Protein AF-A0A453EKN8-F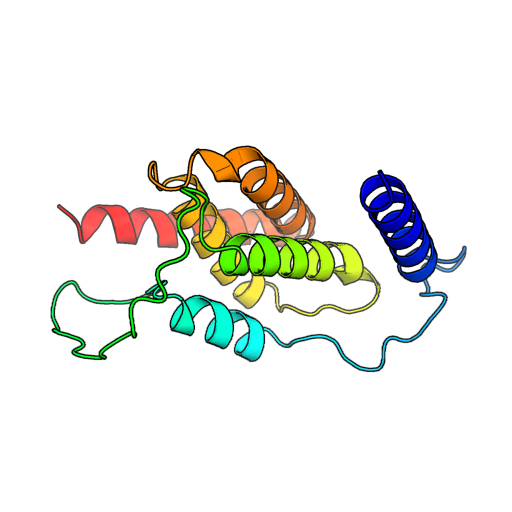1 (afdb_monomer_lite)

Organism: Aegilops tauschii subsp. strangulata (NCBI:txid200361)

Sequence (159 aa):
SSNKKLQDSASEFWGSLLSLNEDDKPFVNLGYFPSYSILMGAILNYGYLHDAPSTKTCTSEIAVADTSDGGPPQNITAWLRVVSACCKIRKMHAVFSPSEAEDVLVIVISLFLDRRLEGLLLILGDCLNSLISYFNTSEWESSCLIVAESISKRGQDGS

pLDDT: mean 73.6, std 18.25, range [32.38, 94.38]

Foldseek 3Di:
DPPVVVVVVVCVVVCQQLDADPVREGPDDDPDADALVRLVVLCVVVVDDLDDQPDDDDPDPPPPPDDPDLADDVSVLVSLVSLLSCLVSCSHPNRDDLVSLLSVLLSLVVLCPDPSNPVCNVSSVSSNVSSCSSDDPVSNVVSVVVSVVSNVVVVVSVD

Secondary structure (DSSP, 8-state):
--HHHHHHHHHHHHHHHT-B-TTS-BSS--S----HHHHHHHHHHTT--SS--S----------------SPPHHHHHHHHHHHHHHHTTTT---S-HHHHHHHHHHHHHHHH-GGGGGGHHHHHHHHHHHHTTS-HHHHHHHHHHHHHHHHHHHHTT-

Radius of gyration: 17.72 Å; chains: 1; bounding box: 40×46×44 Å

Structure (mmCIF, N/CA/C/O backbone):
data_AF-A0A453EKN8-F1
#
_entry.id   AF-A0A453EKN8-F1
#
loop_
_atom_site.group_PDB
_atom_site.id
_atom_site.type_symbol
_atom_site.label_atom_id
_atom_site.label_alt_id
_atom_site.label_comp_id
_atom_site.label_asym_id
_atom_site.label_entity_id
_atom_site.label_seq_id
_atom_site.pdbx_PDB_ins_code
_atom_site.Cartn_x
_atom_site.Cartn_y
_atom_site.Cartn_z
_atom_site.occupancy
_atom_site.B_iso_or_equiv
_atom_site.auth_seq_id
_atom_site.auth_comp_id
_atom_site.auth_asym_id
_atom_site.auth_atom_id
_atom_site.pdbx_PDB_model_num
ATOM 1 N N . SER A 1 1 ? 20.602 -23.961 -6.770 1.00 53.97 1 SER A N 1
ATOM 2 C CA . SER A 1 1 ? 21.344 -24.500 -5.611 1.00 53.97 1 SER A CA 1
ATOM 3 C C . SER A 1 1 ? 21.532 -23.387 -4.577 1.00 53.97 1 SER A C 1
ATOM 5 O O . SER A 1 1 ? 21.708 -22.247 -4.985 1.00 53.97 1 SER A O 1
ATOM 7 N N . SER A 1 2 ? 21.421 -23.686 -3.277 1.00 57.28 2 SER A N 1
ATOM 8 C CA . SER A 1 2 ? 21.542 -22.785 -2.101 1.00 57.28 2 SER A CA 1
ATOM 9 C C . SER A 1 2 ? 20.457 -21.707 -1.868 1.00 57.28 2 SER A C 1
ATOM 11 O O . SER A 1 2 ? 19.851 -21.687 -0.800 1.00 57.28 2 SER A O 1
ATOM 13 N N . ASN A 1 3 ? 20.124 -20.866 -2.854 1.00 67.00 3 ASN A N 1
ATOM 14 C CA . ASN A 1 3 ? 19.320 -19.653 -2.594 1.00 67.00 3 ASN A CA 1
ATOM 15 C C . ASN A 1 3 ? 17.851 -19.911 -2.199 1.00 67.00 3 ASN A C 1
ATOM 17 O O . ASN A 1 3 ? 17.318 -19.237 -1.328 1.00 67.00 3 ASN A O 1
ATOM 21 N N . LYS A 1 4 ? 17.204 -20.922 -2.795 1.00 77.31 4 LYS A N 1
ATOM 22 C CA . LYS A 1 4 ? 15.786 -21.216 -2.525 1.00 77.31 4 LYS A CA 1
ATOM 23 C C . LYS A 1 4 ? 15.550 -21.712 -1.096 1.00 77.31 4 LYS A C 1
ATOM 25 O O . LYS A 1 4 ? 14.690 -21.185 -0.416 1.00 77.31 4 LYS A O 1
ATOM 30 N N . LYS A 1 5 ? 16.392 -22.628 -0.603 1.00 82.94 5 LYS A N 1
ATOM 31 C CA . LYS A 1 5 ? 16.331 -23.077 0.799 1.00 82.94 5 LYS A CA 1
ATOM 32 C C . LYS A 1 5 ? 16.561 -21.927 1.778 1.00 82.94 5 LYS A C 1
ATOM 34 O O . LYS A 1 5 ? 15.892 -21.867 2.796 1.00 82.94 5 LYS A O 1
ATOM 39 N N . LEU A 1 6 ? 17.484 -21.018 1.462 1.00 76.62 6 LEU A N 1
ATOM 40 C CA . LEU A 1 6 ? 17.729 -19.844 2.294 1.00 76.62 6 LEU A CA 1
ATOM 41 C C . LEU A 1 6 ? 16.524 -18.894 2.302 1.00 76.62 6 LEU A C 1
ATOM 43 O O . LEU A 1 6 ? 16.154 -18.408 3.363 1.00 76.62 6 LEU A O 1
ATOM 47 N N . GLN A 1 7 ? 15.905 -18.653 1.144 1.00 71.75 7 GLN A N 1
ATOM 48 C CA . GLN A 1 7 ? 14.679 -17.858 1.041 1.00 71.75 7 GLN A CA 1
ATOM 49 C C . GLN A 1 7 ? 13.521 -18.497 1.807 1.00 71.75 7 GLN A C 1
ATOM 51 O O . GLN A 1 7 ? 12.842 -17.796 2.550 1.00 71.75 7 GLN A O 1
ATOM 56 N N . ASP A 1 8 ? 13.338 -19.810 1.673 1.00 77.12 8 ASP A N 1
ATOM 57 C CA . ASP A 1 8 ? 12.285 -20.553 2.364 1.00 77.12 8 ASP A CA 1
ATOM 58 C C . ASP A 1 8 ? 12.500 -20.494 3.888 1.00 77.12 8 ASP A C 1
ATOM 60 O O . ASP A 1 8 ? 11.589 -20.117 4.620 1.00 77.12 8 ASP A O 1
ATOM 64 N N . SER A 1 9 ? 13.726 -20.737 4.373 1.00 78.69 9 SER A N 1
ATOM 65 C CA . SER A 1 9 ? 14.059 -20.636 5.802 1.00 78.69 9 SER A CA 1
ATOM 66 C C . SER A 1 9 ? 13.985 -19.208 6.343 1.00 78.69 9 SER A C 1
ATOM 68 O O . SER A 1 9 ? 13.570 -19.006 7.479 1.00 78.69 9 SER A O 1
ATOM 70 N N . ALA A 1 10 ? 14.366 -18.200 5.554 1.00 71.06 10 ALA A N 1
ATOM 71 C CA . ALA A 1 10 ? 14.208 -16.805 5.949 1.00 71.06 10 ALA A CA 1
ATOM 72 C C . ALA A 1 10 ? 12.723 -16.429 6.024 1.00 71.06 10 ALA A C 1
ATOM 74 O O . ALA A 1 10 ? 12.308 -15.773 6.973 1.00 71.06 10 ALA A O 1
ATOM 75 N N . SER A 1 11 ? 11.915 -16.870 5.058 1.00 71.25 11 SER A N 1
ATOM 76 C CA . SER A 1 11 ? 10.468 -16.654 5.059 1.00 71.25 11 SER A CA 1
ATOM 77 C C . SER A 1 11 ? 9.798 -17.327 6.255 1.00 71.25 11 SER A C 1
ATOM 79 O O . SER A 1 11 ? 8.935 -16.718 6.879 1.00 71.25 11 SER A O 1
ATOM 81 N N . GLU A 1 12 ? 10.197 -18.554 6.592 1.00 76.81 12 GLU A N 1
ATOM 82 C CA . GLU A 1 12 ? 9.710 -19.280 7.770 1.00 76.81 12 GLU A CA 1
ATOM 83 C C . GLU A 1 12 ? 10.115 -18.568 9.065 1.00 76.81 12 GLU A C 1
ATOM 85 O O . GLU A 1 12 ? 9.269 -18.308 9.916 1.00 76.81 12 GLU A O 1
ATOM 90 N N . PHE A 1 13 ? 11.379 -18.149 9.172 1.00 77.69 13 PHE A N 1
ATOM 91 C CA . PHE A 1 13 ? 11.878 -17.376 10.306 1.00 77.69 13 PHE A CA 1
ATOM 92 C C . PHE A 1 13 ? 11.088 -16.078 10.508 1.00 77.69 13 PHE A C 1
ATOM 94 O O . PHE A 1 13 ? 10.608 -15.817 11.610 1.00 77.69 13 PHE A O 1
ATOM 101 N N . TRP A 1 14 ? 10.907 -15.281 9.451 1.00 71.19 14 TRP A N 1
ATOM 102 C CA . TRP A 1 14 ? 10.130 -14.043 9.523 1.00 71.19 14 TRP A CA 1
ATOM 103 C C . TRP A 1 14 ? 8.647 -14.310 9.785 1.00 71.19 14 TRP A C 1
ATOM 105 O O . TRP A 1 14 ? 8.030 -13.559 10.533 1.00 71.19 14 TRP A O 1
ATOM 115 N N . GLY A 1 15 ? 8.085 -15.389 9.238 1.00 65.81 15 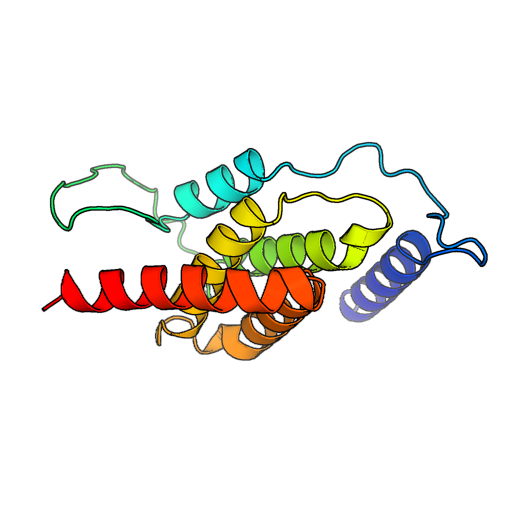GLY A N 1
ATOM 116 C CA . GLY A 1 15 ? 6.716 -15.818 9.518 1.00 65.81 15 GLY A CA 1
ATOM 117 C C . GLY A 1 15 ? 6.502 -16.155 10.994 1.00 65.81 15 GLY A C 1
ATOM 118 O O . GLY A 1 15 ? 5.547 -15.671 11.594 1.00 65.81 15 GLY A O 1
ATOM 119 N N . SER A 1 16 ? 7.418 -16.908 11.608 1.00 71.06 16 SER A N 1
ATOM 120 C CA . SER A 1 16 ? 7.383 -17.196 13.047 1.00 71.06 16 SER A CA 1
ATOM 121 C C . SER A 1 16 ? 7.630 -15.951 13.900 1.00 71.06 16 SER A C 1
ATOM 123 O O . SER A 1 16 ? 6.931 -15.749 14.889 1.00 71.06 16 SER A O 1
ATOM 125 N N . LEU A 1 17 ? 8.575 -15.088 13.520 1.00 67.81 17 LEU A N 1
ATOM 126 C CA . LEU A 1 17 ? 8.901 -13.870 14.272 1.00 67.81 17 LEU A CA 1
ATOM 127 C C . LEU A 1 17 ? 7.738 -12.864 14.288 1.00 67.81 17 LEU A C 1
ATOM 129 O O . LEU A 1 17 ? 7.492 -12.218 15.303 1.00 67.81 17 LEU A O 1
ATOM 133 N N . LEU A 1 18 ? 7.041 -12.737 13.155 1.00 63.72 18 LEU A N 1
ATOM 134 C CA . LEU A 1 18 ? 5.894 -11.845 12.969 1.00 63.72 18 LEU A CA 1
ATOM 135 C C . LEU A 1 18 ? 4.562 -12.492 13.381 1.00 63.72 18 LEU A C 1
ATOM 137 O O . LEU A 1 18 ? 3.521 -11.841 13.287 1.00 63.72 18 LEU A O 1
ATOM 141 N N . SER A 1 19 ? 4.570 -13.757 13.815 1.00 66.00 19 SER A N 1
ATOM 142 C CA . SER A 1 19 ? 3.368 -14.417 14.318 1.00 66.00 19 SER A CA 1
ATOM 143 C C . SER A 1 19 ? 2.925 -13.821 15.658 1.00 66.00 19 SER A C 1
ATOM 145 O O . SER A 1 19 ? 3.727 -13.314 16.447 1.00 66.00 19 SER A O 1
ATOM 147 N N . LEU A 1 20 ? 1.615 -13.838 15.884 1.00 60.91 20 LEU A N 1
ATOM 148 C CA . LEU A 1 20 ? 0.987 -13.428 17.135 1.00 60.91 20 LEU A CA 1
ATOM 149 C C . LEU A 1 20 ? 0.993 -14.623 18.091 1.00 60.91 20 LEU A C 1
ATOM 151 O O . LEU A 1 20 ? 0.749 -15.753 17.666 1.00 60.91 20 LEU A O 1
ATOM 155 N N . ASN A 1 21 ? 1.266 -14.385 19.370 1.00 68.00 21 ASN A N 1
ATOM 156 C CA . ASN A 1 21 ? 1.019 -15.382 20.407 1.00 68.00 21 ASN A CA 1
ATOM 157 C C . ASN A 1 21 ? -0.492 -15.487 20.714 1.00 68.00 21 ASN A C 1
ATOM 159 O O . ASN A 1 21 ? -1.300 -14.764 20.133 1.00 68.00 21 ASN A O 1
ATOM 163 N N . GLU A 1 22 ? -0.880 -16.379 21.632 1.00 69.12 22 GLU A N 1
ATOM 164 C CA . GLU A 1 22 ? -2.297 -16.620 21.969 1.00 69.12 22 GLU A CA 1
ATOM 165 C C . GLU A 1 22 ? -3.044 -15.384 22.514 1.00 69.12 22 GLU A C 1
ATOM 167 O O . GLU A 1 22 ? -4.271 -15.356 22.477 1.00 69.12 22 GLU A O 1
ATOM 172 N N . ASP A 1 23 ? -2.319 -14.344 22.942 1.00 70.62 23 ASP A N 1
ATOM 173 C CA . ASP A 1 23 ? -2.865 -13.071 23.430 1.00 70.62 23 ASP A CA 1
ATOM 174 C C . ASP A 1 23 ? -2.836 -11.954 22.362 1.00 70.62 23 ASP A C 1
ATOM 176 O O . ASP A 1 23 ? -2.863 -10.769 22.703 1.00 70.62 23 ASP A O 1
ATOM 180 N N . ASP A 1 24 ? -2.704 -12.295 21.074 1.00 65.81 24 ASP A N 1
ATOM 181 C CA . ASP A 1 24 ? -2.532 -11.334 19.972 1.00 65.81 24 ASP A CA 1
ATOM 182 C C . ASP A 1 24 ? -1.323 -10.382 20.165 1.00 65.81 24 ASP A C 1
ATOM 184 O O . ASP A 1 24 ? -1.302 -9.240 19.694 1.00 65.81 24 ASP A O 1
ATOM 188 N N . LYS A 1 25 ? -0.264 -10.845 20.841 1.00 59.12 25 LYS A N 1
ATOM 189 C CA . LYS A 1 25 ? 0.956 -10.071 21.117 1.00 59.12 25 LYS A CA 1
ATOM 190 C C . LYS A 1 25 ? 2.157 -10.621 20.329 1.00 59.12 25 LYS A C 1
ATOM 192 O O . LYS A 1 25 ? 2.319 -11.836 20.220 1.00 59.12 25 LYS A O 1
ATOM 197 N N . PRO A 1 26 ? 3.038 -9.763 19.781 1.00 62.47 26 PRO A N 1
ATOM 198 C CA . PRO A 1 26 ? 4.239 -10.224 19.084 1.00 62.47 26 PRO A CA 1
ATOM 199 C C . PRO A 1 26 ? 5.193 -10.990 20.007 1.00 62.47 26 PRO A C 1
ATOM 201 O O . PRO A 1 26 ? 5.440 -10.570 21.141 1.00 62.47 26 PRO A O 1
ATOM 204 N N . PHE A 1 27 ? 5.808 -12.056 19.485 1.00 59.19 27 PHE A N 1
ATOM 205 C CA . PHE A 1 27 ? 6.880 -12.788 20.175 1.00 59.19 27 PHE A CA 1
ATOM 206 C C . PHE A 1 27 ? 8.157 -11.955 20.348 1.00 59.19 27 PHE A C 1
ATOM 208 O O . PHE A 1 27 ? 8.909 -12.167 21.299 1.00 59.19 27 PHE A O 1
ATOM 215 N N . VAL A 1 28 ? 8.406 -11.001 19.444 1.00 61.25 28 VAL A N 1
ATOM 216 C CA . VAL A 1 28 ? 9.586 -10.129 19.460 1.00 61.25 28 VAL A CA 1
ATOM 217 C C . VAL A 1 28 ? 9.169 -8.686 19.195 1.00 61.25 28 VAL A C 1
ATOM 219 O O . VAL A 1 28 ? 8.472 -8.396 18.227 1.00 61.25 28 VAL A O 1
ATOM 222 N N . ASN A 1 29 ? 9.622 -7.766 20.050 1.00 59.50 29 ASN A N 1
ATOM 223 C CA . ASN A 1 29 ? 9.450 -6.334 19.826 1.00 59.50 29 ASN A CA 1
ATOM 224 C C . ASN A 1 29 ? 10.527 -5.852 18.843 1.00 59.50 29 ASN A C 1
ATOM 226 O O . ASN A 1 29 ? 11.697 -5.720 19.211 1.00 59.50 29 ASN A O 1
ATOM 230 N N . LEU A 1 30 ? 10.151 -5.644 17.583 1.00 61.69 30 LEU A N 1
ATOM 231 C CA . LEU A 1 30 ? 11.044 -5.067 16.582 1.00 61.69 30 LEU A CA 1
ATOM 232 C C . LEU A 1 30 ? 11.308 -3.602 16.949 1.00 61.69 30 LEU A C 1
ATOM 234 O O . LEU A 1 30 ? 10.391 -2.790 17.005 1.00 61.69 30 LEU A O 1
ATOM 238 N N . GLY A 1 31 ? 12.575 -3.263 17.201 1.00 58.31 31 GLY A N 1
ATOM 239 C CA . GLY A 1 31 ? 12.966 -1.927 17.665 1.00 58.31 31 GLY A CA 1
ATOM 240 C C . GLY A 1 31 ? 12.780 -0.808 16.636 1.00 58.31 31 GLY A C 1
ATOM 241 O O . GLY A 1 31 ? 12.952 0.358 16.980 1.00 58.31 31 GLY A O 1
ATOM 242 N N . TYR A 1 32 ? 12.457 -1.143 15.383 1.00 71.19 32 TYR A N 1
ATOM 243 C CA . TYR A 1 32 ? 12.268 -0.165 14.323 1.00 71.19 32 TYR A CA 1
ATOM 244 C C . TYR A 1 32 ? 11.292 -0.654 13.250 1.00 71.19 32 TYR A C 1
ATOM 246 O O . TYR A 1 32 ? 11.469 -1.733 12.681 1.00 71.19 32 TYR A O 1
ATOM 254 N N . PHE A 1 33 ? 10.320 0.199 12.930 1.00 70.69 33 PHE A N 1
ATOM 255 C CA . PHE A 1 33 ? 9.476 0.109 11.744 1.00 70.69 33 PHE A CA 1
ATOM 256 C C . PHE A 1 33 ? 9.630 1.409 10.941 1.00 70.69 33 PHE A C 1
ATOM 258 O O . PHE A 1 33 ? 9.744 2.480 11.545 1.00 70.69 33 PHE A O 1
ATOM 265 N N . PRO A 1 34 ? 9.655 1.352 9.598 1.00 76.00 34 PRO A N 1
ATOM 266 C CA . PRO A 1 34 ? 9.710 2.562 8.788 1.00 76.00 34 PRO A CA 1
ATOM 267 C C . PRO A 1 34 ? 8.404 3.351 8.941 1.00 76.00 34 PRO A C 1
ATOM 269 O O . PRO A 1 34 ? 7.326 2.767 8.910 1.00 76.00 34 PRO A O 1
ATOM 272 N N . SER A 1 35 ? 8.490 4.674 9.080 1.00 81.19 35 SER A N 1
ATOM 273 C CA . SER A 1 35 ? 7.314 5.551 9.080 1.00 81.19 35 SER A CA 1
ATOM 274 C C . SER A 1 35 ? 6.767 5.761 7.665 1.00 81.19 35 SER A C 1
ATOM 276 O O . SER A 1 35 ? 7.494 5.595 6.679 1.00 81.19 35 SER A O 1
ATOM 278 N N . TYR A 1 36 ? 5.517 6.227 7.559 1.00 83.25 36 TYR A N 1
ATOM 279 C CA . TYR A 1 36 ? 4.926 6.690 6.295 1.00 83.25 36 TYR A CA 1
ATOM 280 C C . TYR A 1 36 ? 5.858 7.644 5.532 1.00 83.25 36 TYR A C 1
ATOM 282 O O . TYR A 1 36 ? 6.138 7.423 4.360 1.00 83.25 36 TYR A O 1
ATOM 290 N N . SER A 1 37 ? 6.433 8.645 6.206 1.00 79.00 37 SER A N 1
ATOM 291 C CA . SER A 1 37 ? 7.349 9.611 5.583 1.00 79.00 37 SER A CA 1
ATOM 292 C C . SER A 1 37 ? 8.599 8.971 4.966 1.00 79.00 37 SER A C 1
ATOM 294 O O . SER A 1 37 ? 9.058 9.411 3.914 1.00 79.00 37 SER A O 1
ATOM 296 N N . ILE A 1 38 ? 9.137 7.914 5.580 1.00 77.44 38 ILE A N 1
ATOM 297 C CA . ILE A 1 38 ? 10.298 7.180 5.060 1.00 77.44 38 ILE A CA 1
ATOM 298 C C . ILE A 1 38 ? 9.897 6.350 3.841 1.00 77.44 38 ILE A C 1
ATOM 300 O O . ILE A 1 38 ? 10.611 6.342 2.837 1.00 77.44 38 ILE A O 1
ATOM 304 N N . LEU A 1 39 ? 8.735 5.695 3.900 1.00 81.56 39 LEU A N 1
ATOM 305 C CA . LEU A 1 39 ? 8.193 4.928 2.779 1.00 81.56 39 LEU A CA 1
ATOM 306 C C . LEU A 1 39 ? 7.856 5.831 1.587 1.00 81.56 39 LEU A C 1
ATOM 308 O O . LEU A 1 39 ? 8.172 5.481 0.449 1.00 81.56 39 LEU A O 1
ATOM 312 N N . MET A 1 40 ? 7.291 7.008 1.840 1.00 82.81 40 MET A N 1
ATOM 313 C CA . MET A 1 40 ? 6.999 8.001 0.810 1.00 82.81 40 MET A CA 1
ATOM 314 C C . MET A 1 40 ? 8.270 8.633 0.243 1.00 82.81 40 MET A C 1
ATOM 316 O O . MET A 1 40 ? 8.406 8.768 -0.969 1.00 82.81 40 MET A O 1
ATOM 320 N N . GLY A 1 41 ? 9.262 8.944 1.077 1.00 75.06 41 GLY A N 1
ATOM 321 C CA .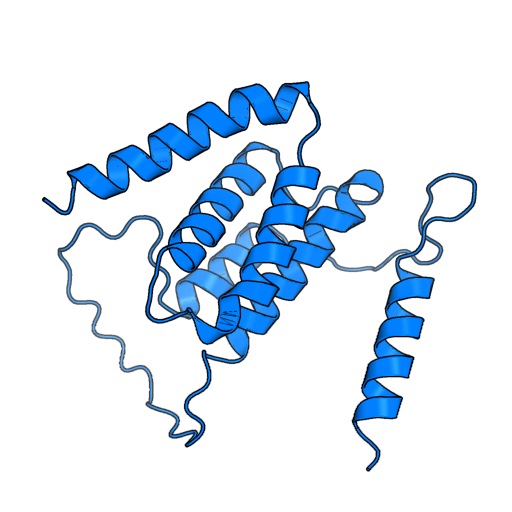 GLY A 1 41 ? 10.568 9.394 0.591 1.00 75.06 41 GLY A CA 1
ATOM 322 C C . GLY A 1 41 ? 11.213 8.373 -0.350 1.00 75.06 41 GLY A C 1
ATOM 323 O O . GLY A 1 41 ? 11.729 8.742 -1.403 1.00 75.06 41 GLY A O 1
ATOM 324 N N . ALA A 1 42 ? 11.131 7.080 -0.018 1.00 75.38 42 ALA A N 1
ATOM 325 C CA . ALA A 1 42 ? 11.641 6.016 -0.876 1.00 75.38 42 ALA A CA 1
ATOM 326 C C . ALA A 1 42 ? 10.930 5.989 -2.239 1.00 75.38 42 ALA A C 1
ATOM 328 O O . ALA A 1 42 ? 11.608 6.007 -3.262 1.00 75.38 42 ALA A O 1
ATOM 329 N N . ILE A 1 43 ? 9.591 6.010 -2.272 1.00 77.94 43 ILE A N 1
ATOM 330 C CA . ILE A 1 43 ? 8.840 5.925 -3.537 1.00 77.94 43 ILE A CA 1
ATOM 331 C C . ILE A 1 43 ? 9.058 7.159 -4.429 1.00 77.94 43 ILE A C 1
ATOM 333 O O . ILE A 1 43 ? 9.245 7.011 -5.637 1.00 77.94 43 ILE A O 1
ATOM 337 N N . LEU A 1 44 ? 9.137 8.359 -3.836 1.00 73.00 44 LEU A N 1
ATOM 338 C CA . LEU A 1 44 ? 9.430 9.607 -4.551 1.00 73.00 44 LEU A CA 1
ATOM 339 C C . LEU A 1 44 ? 10.838 9.601 -5.167 1.00 73.00 44 LEU A C 1
ATOM 341 O O . LEU A 1 44 ? 11.006 9.983 -6.324 1.00 73.00 44 LEU A O 1
ATOM 345 N N . ASN A 1 45 ? 11.845 9.111 -4.435 1.00 65.75 45 ASN A N 1
ATOM 346 C CA . ASN A 1 45 ? 13.219 8.986 -4.942 1.00 65.75 45 ASN A CA 1
ATOM 347 C C . ASN A 1 45 ? 13.330 8.034 -6.144 1.00 65.75 45 ASN A C 1
ATOM 349 O O . ASN A 1 45 ? 14.261 8.154 -6.938 1.00 65.75 45 ASN A O 1
ATOM 353 N N . TYR A 1 46 ? 12.385 7.104 -6.306 1.00 66.31 46 TYR A N 1
ATOM 354 C CA . TYR A 1 46 ? 12.316 6.219 -7.471 1.00 66.31 46 TYR A CA 1
ATOM 355 C C . TYR A 1 46 ? 11.583 6.836 -8.671 1.00 66.31 46 TYR A C 1
ATOM 357 O O . TYR A 1 46 ? 11.428 6.172 -9.694 1.00 66.31 46 TYR A O 1
ATOM 365 N N . GLY A 1 47 ? 11.157 8.098 -8.570 1.00 62.81 47 GLY A N 1
ATOM 366 C CA . GLY A 1 47 ? 10.489 8.826 -9.647 1.00 62.81 47 GLY A CA 1
ATOM 367 C C . GLY A 1 47 ? 8.972 8.650 -9.678 1.00 62.81 47 GLY A C 1
ATOM 368 O O . GLY A 1 47 ? 8.342 9.064 -10.650 1.00 62.81 47 GLY A O 1
ATOM 369 N N . TYR A 1 48 ? 8.366 8.067 -8.637 1.00 64.94 48 TYR A N 1
ATOM 370 C CA . TYR A 1 48 ? 6.915 8.120 -8.485 1.00 64.94 48 TYR A CA 1
ATOM 371 C C . TYR A 1 48 ? 6.516 9.538 -8.074 1.00 64.94 48 TYR A C 1
ATOM 373 O O . TYR A 1 48 ? 6.927 10.018 -7.023 1.00 64.94 48 TYR A O 1
ATOM 381 N N . LEU A 1 49 ? 5.727 10.227 -8.894 1.00 57.56 49 LEU A N 1
ATOM 382 C CA . LEU A 1 49 ? 5.285 11.591 -8.616 1.00 57.56 49 LEU A CA 1
ATOM 383 C C . LEU A 1 49 ? 3.804 11.569 -8.238 1.00 57.56 49 LEU A C 1
ATOM 385 O O . LEU A 1 49 ? 2.937 11.473 -9.103 1.00 57.56 49 LEU A O 1
ATOM 389 N N . HIS A 1 50 ? 3.521 11.651 -6.935 1.00 50.75 50 HIS A N 1
ATOM 390 C CA . HIS A 1 50 ? 2.150 11.643 -6.419 1.00 50.75 50 HIS A CA 1
ATOM 391 C C . HIS A 1 50 ? 1.335 12.863 -6.894 1.00 50.75 50 HIS A C 1
ATOM 393 O O . HIS A 1 50 ? 0.169 12.679 -7.216 1.00 50.75 50 HIS A O 1
ATOM 399 N N . ASP A 1 51 ? 1.948 14.048 -7.036 1.00 44.34 51 ASP A N 1
ATOM 400 C CA . ASP A 1 51 ? 1.279 15.316 -7.405 1.00 44.34 51 ASP A CA 1
ATOM 401 C C . ASP A 1 51 ? 2.098 16.177 -8.387 1.00 44.34 51 ASP A C 1
ATOM 403 O O . ASP A 1 51 ? 2.187 17.394 -8.233 1.00 44.34 51 ASP A O 1
ATOM 407 N N . ALA A 1 52 ? 2.763 15.595 -9.390 1.00 39.31 52 ALA A N 1
ATOM 408 C CA . ALA A 1 52 ? 3.428 16.445 -10.379 1.00 39.31 52 ALA A CA 1
ATOM 409 C C . ALA A 1 52 ? 2.393 17.050 -11.343 1.00 39.31 52 ALA A C 1
ATOM 411 O O . ALA A 1 52 ? 1.845 16.305 -12.160 1.00 39.31 52 ALA A O 1
ATOM 412 N N . PRO A 1 53 ? 2.155 18.382 -11.340 1.00 34.50 53 PRO A N 1
ATOM 413 C CA . PRO A 1 53 ? 1.596 19.016 -12.521 1.00 34.50 53 PRO A CA 1
ATOM 414 C C . PRO A 1 53 ? 2.529 18.697 -13.689 1.00 34.50 53 PRO A C 1
ATOM 416 O O . PRO A 1 53 ? 3.754 18.702 -13.542 1.00 34.50 53 PRO A O 1
ATOM 419 N N . SER A 1 54 ? 1.955 18.444 -14.860 1.00 39.25 54 SER A N 1
ATOM 420 C CA . SER A 1 54 ? 2.631 18.097 -16.119 1.00 39.25 54 SER A CA 1
ATOM 421 C C . SER A 1 54 ? 3.557 19.195 -16.675 1.00 39.25 54 SER A C 1
ATOM 423 O O . SER A 1 54 ? 3.855 19.238 -17.864 1.00 39.25 54 SER A O 1
ATOM 425 N N . THR A 1 55 ? 4.060 20.091 -15.829 1.00 41.69 55 THR A N 1
ATOM 426 C CA . THR A 1 55 ? 5.070 21.088 -16.154 1.00 41.69 55 THR A CA 1
ATOM 427 C C . THR A 1 55 ? 6.013 21.292 -14.970 1.00 41.69 55 THR A C 1
ATOM 429 O O . THR A 1 55 ? 5.733 22.045 -14.041 1.00 41.69 55 THR A O 1
ATOM 432 N N . LYS A 1 56 ? 7.177 20.641 -15.035 1.00 34.91 56 LYS A N 1
ATOM 433 C CA . LYS A 1 56 ? 8.500 21.276 -14.901 1.00 34.91 56 LYS A CA 1
ATOM 434 C C . LYS A 1 56 ? 9.584 20.212 -15.000 1.00 34.9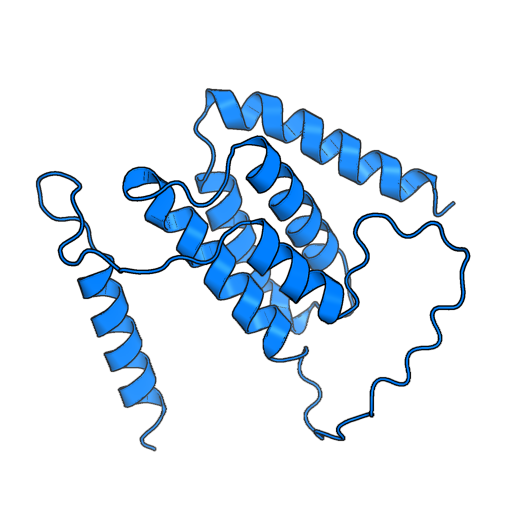1 56 LYS A C 1
ATOM 436 O O . LYS A 1 56 ? 9.630 19.262 -14.228 1.00 34.91 56 LYS A O 1
ATOM 441 N N . THR A 1 57 ? 10.458 20.426 -15.972 1.00 40.78 57 THR A N 1
ATOM 442 C CA . THR A 1 57 ? 11.742 19.768 -16.175 1.00 40.78 57 THR A CA 1
ATOM 443 C C . THR A 1 57 ? 12.471 19.625 -14.840 1.00 40.78 57 THR A C 1
ATOM 445 O O . THR A 1 57 ? 12.992 20.605 -14.310 1.00 40.78 57 THR A O 1
ATOM 448 N N . CYS A 1 58 ? 12.497 18.419 -14.276 1.00 32.38 58 CYS A N 1
ATOM 449 C CA . CYS A 1 58 ? 13.424 18.106 -13.203 1.00 32.38 58 CYS A CA 1
ATOM 450 C C . CYS A 1 58 ? 14.657 17.490 -13.856 1.00 32.38 58 CYS A C 1
ATOM 452 O O . CYS A 1 58 ? 14.718 16.292 -14.123 1.00 32.38 58 CYS A O 1
ATOM 454 N N . THR A 1 59 ? 15.619 18.348 -14.187 1.00 43.88 59 THR A N 1
ATOM 455 C CA . THR A 1 59 ? 16.977 17.912 -14.489 1.00 43.88 59 THR A CA 1
ATOM 456 C C . THR A 1 59 ? 17.574 17.408 -13.180 1.00 43.88 59 THR A C 1
ATOM 458 O O . THR A 1 59 ? 18.071 18.180 -12.365 1.00 43.88 59 THR A O 1
ATOM 461 N N . SER A 1 60 ? 17.480 16.108 -12.948 1.00 37.22 60 SER A N 1
ATOM 462 C CA . SER A 1 60 ? 18.395 15.406 -12.061 1.00 37.22 60 SER A CA 1
ATOM 463 C C . SER A 1 60 ? 18.952 14.248 -12.859 1.00 37.22 60 SER A C 1
ATOM 465 O O . SER A 1 60 ? 18.220 13.349 -13.268 1.00 37.22 60 SER A O 1
ATOM 467 N N . GLU A 1 61 ? 20.244 14.343 -13.152 1.00 39.97 61 GLU A N 1
ATOM 468 C CA . GLU A 1 61 ? 21.046 13.290 -13.754 1.00 39.97 61 GLU A CA 1
ATOM 469 C C . GLU A 1 61 ? 21.018 12.071 -12.825 1.00 39.97 61 GLU A C 1
ATOM 471 O O . GLU A 1 61 ? 21.847 11.916 -11.931 1.00 39.97 61 GLU A O 1
ATOM 476 N N . ILE A 1 62 ? 20.024 11.202 -13.005 1.00 42.69 62 ILE A N 1
ATOM 477 C CA . ILE A 1 62 ? 20.060 9.862 -12.434 1.00 42.69 62 ILE A CA 1
ATOM 478 C C . ILE A 1 62 ? 21.015 9.080 -13.323 1.00 42.69 62 ILE A C 1
ATOM 480 O O . ILE A 1 62 ? 20.691 8.740 -14.461 1.00 42.69 62 ILE A O 1
ATOM 484 N N . ALA A 1 63 ? 22.219 8.857 -12.798 1.00 33.84 63 ALA A N 1
ATOM 485 C CA . ALA A 1 63 ? 23.199 7.962 -13.380 1.00 33.84 63 ALA A CA 1
ATOM 486 C C . ALA A 1 63 ? 22.509 6.640 -13.736 1.00 33.84 63 ALA A C 1
ATOM 488 O O . ALA A 1 63 ? 22.032 5.907 -12.867 1.00 33.84 63 ALA A O 1
ATOM 489 N N . VAL A 1 64 ? 22.432 6.381 -15.039 1.00 41.41 64 VAL A N 1
ATOM 490 C CA . VAL A 1 64 ? 21.968 5.127 -15.617 1.00 41.41 64 VAL A CA 1
ATOM 491 C C . VAL A 1 64 ? 22.951 4.054 -15.164 1.00 41.41 64 VAL A C 1
ATOM 493 O O . VAL A 1 64 ? 24.029 3.895 -15.729 1.00 41.41 64 VAL A O 1
ATOM 496 N N . ALA A 1 65 ? 22.616 3.356 -14.082 1.00 35.50 65 ALA A N 1
ATOM 497 C CA . ALA A 1 65 ? 23.277 2.112 -13.747 1.00 35.50 65 ALA A CA 1
ATOM 498 C C . ALA A 1 65 ? 22.700 1.042 -14.678 1.00 35.50 65 ALA A C 1
ATOM 500 O O . ALA A 1 65 ? 21.634 0.482 -14.414 1.00 35.50 65 ALA A O 1
ATOM 501 N N . ASP A 1 66 ? 23.408 0.812 -15.784 1.00 37.56 66 ASP A N 1
ATOM 502 C CA . ASP A 1 66 ? 23.230 -0.324 -16.683 1.00 37.56 66 ASP A CA 1
ATOM 503 C C . ASP A 1 66 ? 23.204 -1.623 -15.868 1.00 37.56 66 ASP A C 1
ATOM 505 O O . ASP A 1 66 ? 24.232 -2.203 -15.518 1.00 37.56 66 ASP A O 1
ATOM 509 N N . THR A 1 67 ? 22.004 -2.099 -15.558 1.00 39.84 67 THR A N 1
ATOM 510 C CA . THR A 1 67 ? 21.782 -3.484 -15.156 1.00 39.84 67 THR A CA 1
ATOM 511 C C . THR A 1 67 ? 20.866 -4.092 -16.201 1.00 39.84 67 THR A C 1
ATOM 513 O O . THR A 1 67 ? 19.668 -3.841 -16.260 1.00 39.84 67 THR A O 1
ATOM 516 N N . SER A 1 68 ? 21.509 -4.832 -17.103 1.00 39.38 68 SER A N 1
ATOM 517 C CA . SER A 1 68 ? 20.932 -5.624 -18.185 1.00 39.38 68 SER A CA 1
ATOM 518 C C . SER A 1 68 ? 20.090 -6.786 -17.635 1.00 39.38 68 SER A C 1
ATOM 520 O O . SER A 1 68 ? 20.440 -7.955 -17.797 1.00 39.38 68 SER A O 1
ATOM 522 N N . ASP A 1 69 ? 18.975 -6.475 -16.988 1.00 35.97 69 ASP A N 1
ATOM 523 C CA . ASP A 1 69 ? 17.887 -7.419 -16.766 1.00 35.97 69 ASP A CA 1
ATOM 524 C C . ASP A 1 69 ? 16.579 -6.631 -16.821 1.00 35.97 69 ASP A C 1
ATOM 526 O O . ASP A 1 69 ? 16.371 -5.704 -16.041 1.00 35.97 69 ASP A O 1
ATOM 530 N N . GLY A 1 70 ? 15.727 -6.943 -17.800 1.00 38.41 70 GLY A N 1
ATOM 531 C CA . GLY A 1 70 ? 14.493 -6.216 -18.129 1.00 38.41 70 GLY A CA 1
ATOM 532 C C . GLY A 1 70 ? 13.373 -6.406 -17.103 1.00 38.41 70 GLY A C 1
ATOM 533 O O . GLY A 1 70 ? 12.211 -6.552 -17.476 1.00 38.41 70 GLY A O 1
ATOM 534 N N . GLY A 1 71 ? 13.725 -6.465 -15.822 1.00 40.75 71 GLY A N 1
ATOM 535 C CA . GLY A 1 71 ? 12.801 -6.507 -14.710 1.00 40.75 71 GLY A CA 1
ATOM 536 C C . GLY A 1 71 ? 12.461 -5.099 -14.210 1.00 40.75 71 GLY A C 1
ATOM 537 O O . GLY A 1 71 ? 13.256 -4.168 -14.347 1.00 40.75 71 GLY A O 1
ATOM 538 N N . PRO A 1 72 ? 11.283 -4.921 -13.595 1.00 43.78 72 PRO A N 1
ATOM 539 C CA . PRO A 1 72 ? 10.956 -3.700 -12.865 1.00 43.78 72 PRO A CA 1
ATOM 540 C C . PRO A 1 72 ? 12.049 -3.411 -11.819 1.00 43.78 72 PRO A C 1
ATOM 542 O O . PRO A 1 72 ? 12.624 -4.364 -11.279 1.00 43.78 72 PRO A O 1
ATOM 545 N N . PRO A 1 73 ? 12.338 -2.135 -11.488 1.00 55.69 73 PRO A N 1
ATOM 546 C CA . PRO A 1 73 ? 13.403 -1.800 -10.549 1.00 55.69 73 PRO A CA 1
ATOM 547 C C . PRO A 1 73 ? 13.199 -2.600 -9.258 1.00 55.69 73 PRO A C 1
ATOM 549 O O . PRO A 1 73 ? 12.138 -2.489 -8.640 1.00 55.69 73 PRO A O 1
ATOM 552 N N . GLN A 1 74 ? 14.183 -3.414 -8.844 1.00 58.84 74 GLN A N 1
ATOM 553 C CA . GLN A 1 74 ? 14.097 -4.289 -7.654 1.00 58.84 74 GLN A CA 1
ATOM 554 C C . GLN A 1 74 ? 13.595 -3.548 -6.397 1.00 58.84 74 GLN A C 1
ATOM 556 O O . GLN A 1 74 ? 13.002 -4.142 -5.495 1.00 58.84 74 GLN A O 1
ATOM 561 N N . ASN A 1 75 ? 13.765 -2.230 -6.390 1.00 74.06 75 ASN A N 1
ATOM 562 C CA . ASN A 1 75 ? 13.353 -1.297 -5.359 1.00 74.06 75 ASN A CA 1
ATOM 563 C C . ASN A 1 75 ? 11.827 -1.125 -5.227 1.00 74.06 75 ASN A C 1
ATOM 565 O O . ASN A 1 75 ? 11.341 -1.043 -4.103 1.00 74.06 75 ASN A O 1
ATOM 569 N N . ILE A 1 76 ? 11.052 -1.138 -6.323 1.00 77.88 76 ILE A N 1
ATOM 570 C CA . ILE A 1 76 ? 9.575 -1.059 -6.257 1.00 77.88 76 ILE A CA 1
ATOM 571 C C . ILE A 1 76 ? 9.019 -2.355 -5.669 1.00 77.88 76 ILE A C 1
ATOM 573 O O . ILE A 1 76 ? 8.179 -2.331 -4.776 1.00 77.88 76 ILE A O 1
ATOM 577 N N . THR A 1 77 ? 9.545 -3.500 -6.106 1.00 80.44 77 THR A N 1
ATOM 578 C CA . THR A 1 77 ? 9.195 -4.808 -5.538 1.00 80.44 77 THR A CA 1
ATOM 579 C C . THR A 1 77 ? 9.474 -4.867 -4.038 1.00 80.44 77 THR A C 1
ATOM 581 O O . THR A 1 77 ? 8.638 -5.346 -3.271 1.00 80.44 77 THR A O 1
ATOM 584 N N . ALA A 1 78 ? 10.641 -4.383 -3.606 1.00 81.81 78 ALA A N 1
ATOM 585 C CA . ALA A 1 78 ? 10.990 -4.320 -2.192 1.00 81.81 78 ALA A CA 1
ATOM 586 C C . ALA A 1 78 ? 10.041 -3.392 -1.423 1.00 81.81 78 ALA A C 1
ATOM 588 O O . ALA A 1 78 ? 9.516 -3.790 -0.385 1.00 81.81 78 ALA A O 1
ATOM 589 N N . TRP A 1 79 ? 9.759 -2.205 -1.963 1.00 87.50 79 TRP A N 1
ATOM 590 C CA . TRP A 1 79 ? 8.826 -1.249 -1.371 1.00 87.50 79 TRP A CA 1
ATOM 591 C C . TRP A 1 79 ? 7.424 -1.848 -1.192 1.00 87.50 79 TRP A C 1
ATOM 593 O O . TRP A 1 79 ? 6.893 -1.824 -0.084 1.00 87.50 79 TRP A O 1
ATOM 603 N N . LEU A 1 80 ? 6.870 -2.491 -2.227 1.00 88.19 80 LEU A N 1
ATOM 604 C CA . LEU A 1 80 ? 5.560 -3.156 -2.171 1.00 88.19 80 LEU A CA 1
ATOM 605 C C . LEU A 1 80 ? 5.509 -4.246 -1.095 1.00 88.19 80 LEU A C 1
ATOM 607 O O . LEU A 1 80 ? 4.516 -4.375 -0.377 1.00 88.19 80 LEU A O 1
ATOM 611 N N . ARG A 1 81 ? 6.588 -5.024 -0.947 1.00 87.00 81 ARG A N 1
ATOM 612 C CA . ARG A 1 81 ? 6.686 -6.058 0.094 1.00 87.00 81 ARG A CA 1
ATOM 613 C C . ARG A 1 81 ? 6.737 -5.462 1.497 1.00 87.00 81 ARG A C 1
ATOM 615 O O . ARG A 1 81 ? 6.084 -5.999 2.390 1.00 87.00 81 ARG A O 1
ATOM 622 N N . VAL A 1 82 ? 7.476 -4.369 1.693 1.00 85.69 82 VAL A N 1
ATOM 623 C CA . VAL A 1 82 ? 7.528 -3.673 2.988 1.00 85.69 82 VAL A CA 1
ATOM 624 C C . VAL A 1 82 ? 6.161 -3.089 3.331 1.00 85.69 82 VAL A C 1
ATOM 626 O O . VAL A 1 82 ? 5.670 -3.347 4.424 1.00 85.69 82 VAL A O 1
ATOM 629 N N . VAL A 1 83 ? 5.504 -2.399 2.393 1.00 90.00 83 VAL A N 1
ATOM 630 C CA . VAL A 1 83 ? 4.139 -1.877 2.585 1.00 90.00 83 VAL A CA 1
ATOM 631 C C . VAL A 1 83 ? 3.173 -2.999 2.964 1.00 90.00 83 VAL A C 1
ATOM 633 O O . VAL A 1 83 ? 2.479 -2.895 3.972 1.00 90.00 83 VAL A O 1
ATOM 636 N N . SER A 1 84 ? 3.198 -4.116 2.231 1.00 90.44 84 SER A N 1
ATOM 637 C CA . SER A 1 84 ? 2.371 -5.290 2.541 1.00 90.44 84 SER A CA 1
ATOM 638 C C . SER A 1 84 ? 2.594 -5.801 3.967 1.00 90.44 84 SER A C 1
ATOM 640 O O . SER A 1 84 ? 1.640 -6.136 4.670 1.00 90.44 84 SER A O 1
ATOM 642 N N . ALA A 1 85 ? 3.854 -5.875 4.407 1.00 86.75 85 ALA A N 1
ATOM 643 C CA . ALA A 1 85 ? 4.202 -6.308 5.756 1.00 86.75 85 ALA A CA 1
ATOM 644 C C . ALA A 1 85 ? 3.707 -5.312 6.817 1.00 86.75 85 ALA A C 1
ATOM 646 O O . ALA A 1 85 ? 3.090 -5.738 7.792 1.00 86.75 85 ALA A O 1
ATOM 647 N N . CYS A 1 86 ? 3.897 -4.005 6.597 1.00 86.94 86 CYS A N 1
ATOM 648 C CA . CYS A 1 86 ? 3.386 -2.937 7.461 1.00 86.94 86 CYS A CA 1
ATOM 649 C C . CYS A 1 86 ? 1.861 -3.017 7.628 1.00 86.94 86 CYS A C 1
ATOM 651 O O . CYS A 1 86 ? 1.359 -2.862 8.739 1.00 86.94 86 CYS A O 1
ATOM 653 N N . CYS A 1 87 ? 1.122 -3.331 6.560 1.00 88.69 87 CYS A N 1
ATOM 654 C CA . CYS A 1 87 ? -0.326 -3.506 6.648 1.00 88.69 87 CYS A CA 1
ATOM 655 C C . CYS A 1 87 ? -0.719 -4.717 7.507 1.00 88.69 87 CYS A C 1
ATOM 657 O O . CYS A 1 87 ? -1.625 -4.628 8.334 1.00 88.69 87 CYS A O 1
ATOM 659 N N . LYS A 1 88 ? -0.018 -5.847 7.352 1.00 86.12 88 LYS A N 1
ATOM 660 C CA . LYS A 1 88 ? -0.320 -7.095 8.077 1.00 86.12 88 LYS A CA 1
ATOM 661 C C . LYS A 1 88 ? -0.085 -6.989 9.582 1.00 86.12 88 LYS A C 1
ATOM 663 O O . LYS A 1 88 ? -0.786 -7.640 10.350 1.00 86.12 88 LYS A O 1
ATOM 668 N N . ILE A 1 89 ? 0.861 -6.155 10.010 1.00 84.56 89 ILE A N 1
ATOM 669 C CA . ILE A 1 89 ? 1.170 -5.962 11.432 1.00 84.56 89 ILE A CA 1
ATOM 670 C C . ILE A 1 89 ? 0.304 -4.893 12.110 1.00 84.56 89 ILE A C 1
ATOM 672 O O . ILE A 1 89 ? 0.535 -4.624 13.286 1.00 84.56 89 ILE A O 1
ATOM 676 N N . ARG A 1 90 ? -0.705 -4.314 11.433 1.00 84.44 90 ARG A N 1
ATOM 677 C CA . ARG A 1 90 ? -1.562 -3.231 11.968 1.00 84.44 90 ARG A CA 1
ATOM 678 C C . ARG A 1 90 ? -2.012 -3.465 13.410 1.00 84.44 90 ARG A C 1
ATOM 680 O O . ARG A 1 90 ? -1.955 -2.548 14.222 1.00 84.44 90 ARG A O 1
ATOM 687 N N . LYS A 1 91 ? -2.465 -4.687 13.718 1.00 80.00 91 LYS A N 1
ATOM 688 C CA . LYS A 1 91 ? -2.972 -5.061 15.050 1.00 80.00 91 LYS A CA 1
ATOM 689 C C . LYS A 1 91 ? -1.915 -4.930 16.151 1.00 80.00 91 LYS A C 1
ATOM 691 O O . LYS A 1 91 ? -2.259 -4.613 17.281 1.00 80.00 91 LYS A O 1
ATOM 696 N N . MET A 1 92 ? -0.647 -5.163 15.814 1.00 78.06 92 MET A N 1
ATOM 697 C CA . MET A 1 92 ? 0.484 -5.009 16.729 1.00 78.06 92 MET A CA 1
ATOM 698 C C . MET A 1 92 ? 1.016 -3.574 16.736 1.00 78.06 92 MET A C 1
ATOM 700 O O . MET A 1 92 ? 1.328 -3.023 17.789 1.00 78.06 92 MET A O 1
ATOM 704 N N . HIS A 1 93 ? 1.170 -2.990 15.547 1.00 79.69 93 HIS A N 1
ATOM 705 C CA . HIS A 1 93 ? 1.753 -1.676 15.344 1.00 79.69 93 HIS A CA 1
ATOM 706 C C . HIS A 1 93 ? 1.163 -1.032 14.088 1.00 79.69 93 HIS A C 1
ATOM 708 O O . HIS A 1 93 ? 1.449 -1.439 12.960 1.00 79.69 93 HIS A O 1
ATOM 714 N N . ALA A 1 94 ? 0.333 -0.011 14.288 1.00 85.75 94 ALA A N 1
ATOM 715 C CA . ALA A 1 94 ? -0.232 0.768 13.198 1.00 85.75 94 ALA A CA 1
ATOM 716 C C . ALA A 1 94 ? 0.840 1.709 12.627 1.00 85.75 94 ALA A C 1
ATOM 718 O O . ALA A 1 94 ? 1.071 2.794 13.154 1.00 85.75 94 ALA A O 1
ATOM 719 N N . VAL A 1 95 ? 1.503 1.266 11.555 1.00 87.31 95 VAL A N 1
ATOM 720 C CA . VAL A 1 95 ? 2.516 2.058 10.831 1.00 87.31 95 VAL A CA 1
ATOM 721 C C . VAL A 1 95 ? 1.890 3.256 10.109 1.00 87.31 95 VAL A C 1
ATOM 723 O O . VAL A 1 95 ? 2.540 4.288 9.956 1.00 87.31 95 VAL A O 1
ATOM 726 N N . PHE A 1 96 ? 0.636 3.112 9.675 1.00 90.12 96 PHE A N 1
ATOM 727 C CA . PHE A 1 96 ? -0.113 4.132 8.949 1.00 90.12 96 PHE A CA 1
ATOM 728 C C . PHE A 1 96 ? -1.305 4.620 9.779 1.00 90.12 96 PHE A C 1
ATOM 730 O O . PHE A 1 96 ? -2.004 3.844 10.430 1.00 90.12 96 PHE A O 1
ATOM 737 N N . SER A 1 97 ? -1.629 5.897 9.707 1.00 91.19 97 SER A N 1
ATOM 738 C CA . SER A 1 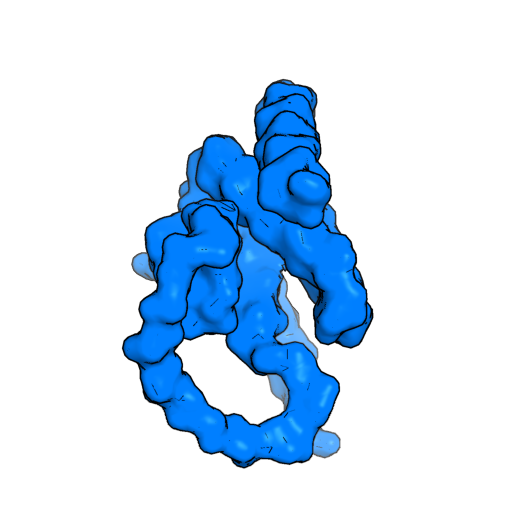97 ? -3.001 6.347 9.946 1.00 91.19 97 SER A CA 1
ATOM 739 C C . SER A 1 97 ? -3.925 5.879 8.804 1.00 91.19 97 SER A C 1
ATOM 741 O O . SER A 1 97 ? -3.434 5.514 7.733 1.00 91.19 97 SER A O 1
ATOM 743 N N . PRO A 1 98 ? -5.261 5.872 8.987 1.00 91.00 98 PRO A N 1
ATOM 744 C CA . PRO A 1 98 ? -6.189 5.555 7.898 1.00 91.00 98 PRO A CA 1
ATOM 745 C C . PRO A 1 98 ? -5.980 6.434 6.656 1.00 91.00 98 PRO A C 1
ATOM 747 O O . PRO A 1 98 ? -5.890 5.904 5.556 1.00 91.00 98 PRO A O 1
ATOM 750 N N . SER A 1 99 ? -5.780 7.743 6.830 1.00 90.94 99 SER A N 1
ATOM 751 C CA . SER A 1 99 ? -5.509 8.669 5.721 1.00 90.94 99 SER A CA 1
ATOM 752 C C . SER A 1 99 ? -4.181 8.387 5.013 1.00 90.94 99 SER A C 1
ATOM 754 O O . SER A 1 99 ? -4.103 8.420 3.793 1.00 90.94 99 SER A O 1
ATOM 756 N N . GLU A 1 100 ? -3.123 8.042 5.753 1.00 92.81 100 GLU A N 1
ATOM 757 C CA . GLU A 1 100 ? -1.848 7.651 5.129 1.00 92.81 100 GLU A CA 1
ATOM 758 C C . GLU A 1 100 ? -1.981 6.332 4.355 1.00 92.81 100 GLU A C 1
ATOM 760 O O . GLU A 1 100 ? -1.367 6.158 3.303 1.00 92.81 100 GLU A O 1
ATOM 765 N N . ALA A 1 101 ? -2.793 5.394 4.850 1.00 93.00 101 ALA A N 1
ATOM 766 C CA . ALA A 1 101 ? -3.080 4.153 4.139 1.00 93.00 101 ALA A CA 1
ATOM 767 C C . ALA A 1 101 ? -3.912 4.395 2.866 1.00 93.00 101 ALA A C 1
ATOM 769 O O . ALA A 1 101 ? -3.721 3.678 1.884 1.00 93.00 101 ALA A O 1
ATOM 770 N N . GLU A 1 102 ? -4.797 5.398 2.855 1.00 93.81 102 GLU A N 1
ATOM 771 C CA . GLU A 1 102 ? -5.532 5.836 1.659 1.00 93.81 102 GLU A CA 1
ATOM 772 C C . GLU A 1 102 ? -4.571 6.351 0.584 1.00 93.81 102 GLU A C 1
ATOM 774 O O . GLU A 1 102 ? -4.634 5.882 -0.554 1.00 93.81 102 GLU A O 1
ATOM 779 N N . ASP A 1 103 ? -3.630 7.228 0.947 1.00 91.31 103 ASP A N 1
ATOM 780 C CA . ASP A 1 103 ? -2.600 7.723 0.023 1.00 91.31 103 ASP A CA 1
ATOM 781 C C . ASP A 1 103 ? -1.799 6.564 -0.579 1.00 91.31 103 ASP A C 1
ATOM 783 O O . ASP A 1 103 ? -1.646 6.451 -1.796 1.00 91.31 103 ASP A O 1
ATOM 787 N N . VAL A 1 104 ? -1.322 5.644 0.267 1.00 92.00 104 VAL A N 1
ATOM 788 C CA . VAL A 1 104 ? -0.565 4.467 -0.182 1.00 92.00 104 VAL A CA 1
ATOM 789 C C . VAL A 1 104 ? -1.419 3.577 -1.093 1.00 92.00 104 VAL A C 1
ATOM 791 O O . VAL A 1 104 ? -0.911 3.049 -2.085 1.00 92.00 104 VAL A O 1
ATOM 794 N N . LEU A 1 105 ? -2.717 3.438 -0.820 1.00 93.56 105 LEU A N 1
ATOM 795 C CA . LEU A 1 105 ? -3.638 2.686 -1.670 1.00 93.56 105 LEU A CA 1
ATOM 796 C C . LEU A 1 105 ? -3.823 3.347 -3.043 1.00 93.56 105 LEU A C 1
ATOM 798 O O . LEU A 1 105 ? -3.782 2.645 -4.055 1.00 93.56 105 LEU A O 1
ATOM 802 N N . VAL A 1 106 ? -3.930 4.678 -3.113 1.00 91.44 106 VAL A N 1
ATOM 803 C CA . VAL A 1 106 ? -3.952 5.424 -4.387 1.00 91.44 106 VAL A CA 1
ATOM 804 C C . VAL A 1 106 ? -2.683 5.151 -5.197 1.00 91.44 106 VAL A C 1
ATOM 806 O O . VAL A 1 106 ? -2.761 4.934 -6.409 1.00 91.44 106 VAL A O 1
ATOM 809 N N . ILE A 1 107 ? -1.518 5.105 -4.543 1.00 89.38 107 ILE A N 1
ATOM 810 C CA . ILE A 1 107 ? -0.234 4.792 -5.189 1.00 89.38 107 ILE A CA 1
ATOM 811 C C . ILE A 1 107 ? -0.236 3.385 -5.763 1.00 89.38 107 ILE A C 1
ATOM 813 O O . ILE A 1 107 ? 0.070 3.195 -6.939 1.00 89.38 107 ILE A O 1
ATOM 817 N N . VAL A 1 108 ? -0.602 2.392 -4.954 1.00 91.50 108 VAL A N 1
ATOM 818 C CA . VAL A 1 108 ? -0.600 0.988 -5.383 1.00 91.50 108 VAL A CA 1
ATOM 819 C C . VAL A 1 108 ? -1.606 0.751 -6.507 1.00 91.50 108 VAL A C 1
ATOM 821 O O . VAL A 1 108 ? -1.269 0.050 -7.459 1.00 91.50 108 VAL A O 1
ATOM 824 N N . ILE A 1 109 ? -2.787 1.378 -6.468 1.00 90.75 109 ILE A N 1
ATOM 825 C CA . ILE A 1 109 ? -3.747 1.319 -7.580 1.00 90.75 109 ILE A CA 1
ATOM 826 C C . ILE A 1 109 ? -3.160 1.973 -8.835 1.00 90.75 109 ILE A C 1
ATOM 828 O O . ILE A 1 109 ? -3.244 1.396 -9.915 1.00 90.75 109 ILE A O 1
ATOM 832 N N . SER A 1 110 ? -2.512 3.132 -8.708 1.00 86.62 110 SER A N 1
ATOM 833 C CA . SER A 1 110 ? -1.879 3.811 -9.848 1.00 86.62 110 SER A CA 1
ATOM 834 C C . SER A 1 110 ? -0.782 2.951 -10.488 1.00 86.62 110 SER A C 1
ATOM 836 O O . SER A 1 110 ? -0.728 2.838 -11.710 1.00 86.62 110 SER A O 1
ATOM 838 N N . LEU A 1 111 ? 0.043 2.279 -9.677 1.00 86.25 111 LEU A N 1
ATOM 839 C CA . LEU A 1 111 ? 1.048 1.321 -10.152 1.00 86.25 111 LEU A CA 1
ATOM 840 C C . LEU A 1 111 ? 0.409 0.085 -10.801 1.00 86.25 111 LEU A C 1
ATOM 842 O O . LEU A 1 111 ? 0.926 -0.417 -11.793 1.00 86.25 111 LEU A O 1
ATOM 846 N N . PHE A 1 112 ? -0.712 -0.402 -10.262 1.00 85.12 112 PHE A N 1
ATOM 847 C CA . PHE A 1 112 ? -1.457 -1.537 -10.816 1.00 85.12 112 PHE A CA 1
ATOM 848 C C . PHE A 1 112 ? -2.065 -1.225 -12.189 1.00 85.12 112 PHE A C 1
ATOM 850 O O . PHE A 1 112 ? -2.158 -2.107 -13.039 1.00 85.12 112 PHE A O 1
ATOM 857 N N . LEU A 1 113 ? -2.466 0.027 -12.419 1.00 84.81 113 LEU A N 1
ATOM 858 C CA . LEU A 1 113 ? -3.019 0.486 -13.695 1.00 84.81 113 LEU A CA 1
ATOM 859 C C . LEU A 1 113 ? -1.939 0.797 -14.750 1.00 84.81 113 LEU A C 1
ATOM 861 O O . LEU A 1 113 ? -2.267 0.913 -15.934 1.00 84.81 113 LEU A O 1
ATOM 865 N N . ASP A 1 114 ? -0.666 0.914 -14.360 1.00 82.69 114 ASP A N 1
ATOM 866 C CA . ASP A 1 114 ? 0.435 1.151 -15.295 1.00 82.69 114 ASP A CA 1
ATOM 867 C C . ASP A 1 114 ? 0.838 -0.143 -16.023 1.00 82.69 114 ASP A C 1
ATOM 869 O O . ASP A 1 114 ? 1.453 -1.053 -15.462 1.00 82.69 114 ASP A O 1
ATOM 873 N N . ARG A 1 115 ? 0.554 -0.193 -17.330 1.00 74.31 115 ARG A N 1
ATOM 874 C CA . ARG A 1 115 ? 0.893 -1.324 -18.214 1.00 74.31 115 ARG A CA 1
ATOM 875 C C . ARG A 1 115 ? 2.390 -1.636 -18.265 1.00 74.31 115 ARG A C 1
ATOM 877 O O . ARG A 1 115 ? 2.780 -2.753 -18.591 1.00 74.31 115 ARG A O 1
ATOM 884 N N . ARG A 1 116 ? 3.260 -0.680 -17.925 1.00 78.56 116 ARG A N 1
ATOM 885 C CA . ARG A 1 116 ? 4.715 -0.903 -17.860 1.00 78.56 116 ARG A CA 1
ATOM 886 C C . ARG A 1 116 ? 5.115 -1.812 -16.697 1.00 78.56 116 ARG A C 1
ATOM 888 O O . ARG A 1 116 ? 6.231 -2.325 -16.693 1.00 78.56 116 ARG A O 1
ATOM 895 N N . LEU A 1 117 ? 4.224 -2.015 -15.726 1.00 77.94 117 LEU A N 1
ATOM 896 C CA . LEU A 1 117 ? 4.448 -2.809 -14.520 1.00 77.94 117 LEU A CA 1
ATOM 897 C C . LEU A 1 117 ? 3.669 -4.132 -14.521 1.00 77.94 117 LEU A C 1
ATOM 899 O O . LEU A 1 117 ? 3.548 -4.763 -13.473 1.00 77.94 117 LEU A O 1
ATOM 903 N N . GLU A 1 118 ? 3.202 -4.613 -15.679 1.00 77.19 118 GLU A N 1
ATOM 904 C CA . GLU A 1 118 ? 2.475 -5.891 -15.793 1.00 77.19 118 GLU A CA 1
ATOM 905 C C . GLU A 1 118 ? 3.240 -7.079 -15.172 1.00 77.19 118 GLU A C 1
ATOM 907 O O . GLU A 1 118 ? 2.647 -7.961 -14.549 1.00 77.19 118 GLU A O 1
ATOM 912 N N . GLY A 1 119 ? 4.576 -7.067 -15.236 1.00 79.94 119 GLY A N 1
ATOM 913 C CA . GLY A 1 119 ? 5.430 -8.073 -14.591 1.00 79.94 119 GLY A CA 1
ATOM 914 C C . GLY A 1 119 ? 5.368 -8.096 -13.054 1.00 79.94 119 GLY A C 1
ATOM 915 O O . GLY A 1 119 ? 5.862 -9.040 -12.440 1.00 79.94 119 GLY A O 1
ATOM 916 N N . LEU A 1 120 ? 4.763 -7.086 -12.418 1.00 82.25 120 LEU A N 1
ATOM 917 C CA . LEU A 1 120 ? 4.578 -6.978 -10.967 1.00 82.25 120 LEU A CA 1
ATOM 918 C C . LEU A 1 120 ? 3.159 -7.281 -10.493 1.00 82.25 120 LEU A C 1
ATOM 920 O O . LEU A 1 120 ? 2.933 -7.233 -9.285 1.00 82.25 120 LEU A O 1
ATOM 924 N N . LEU A 1 121 ? 2.209 -7.594 -11.381 1.00 86.12 121 LEU A N 1
ATOM 925 C CA . LEU A 1 121 ? 0.783 -7.686 -11.030 1.00 86.12 121 LEU A CA 1
ATOM 926 C C . LEU A 1 121 ? 0.494 -8.595 -9.833 1.00 86.12 121 LEU A C 1
ATOM 928 O O . LEU A 1 121 ? -0.364 -8.269 -9.020 1.00 86.12 121 LEU A O 1
ATOM 932 N N . LEU A 1 122 ? 1.230 -9.699 -9.687 1.00 87.38 122 LEU A N 1
ATOM 933 C CA . LEU A 1 122 ? 1.071 -10.601 -8.546 1.00 87.38 122 LEU A CA 1
ATOM 934 C C . LEU A 1 122 ? 1.475 -9.924 -7.225 1.00 87.38 122 LEU A C 1
ATOM 936 O O . LEU A 1 122 ? 0.712 -9.934 -6.267 1.00 87.38 122 LEU A O 1
ATOM 940 N N . ILE A 1 123 ? 2.636 -9.264 -7.195 1.00 87.19 123 ILE A N 1
ATOM 941 C CA . ILE A 1 123 ? 3.136 -8.559 -6.003 1.00 87.19 123 ILE A CA 1
ATOM 942 C C . ILE A 1 123 ? 2.276 -7.326 -5.700 1.00 87.19 123 ILE A C 1
ATOM 944 O O . ILE A 1 123 ? 2.004 -7.028 -4.538 1.00 87.19 123 ILE A O 1
ATOM 948 N N . LEU A 1 124 ? 1.835 -6.609 -6.735 1.00 89.56 124 LEU A N 1
ATOM 949 C CA . LEU A 1 124 ? 0.922 -5.479 -6.595 1.00 89.56 124 LEU A CA 1
ATOM 950 C C . LEU A 1 124 ? -0.441 -5.933 -6.064 1.00 89.56 124 LEU A C 1
ATOM 952 O O . LEU A 1 124 ? -0.970 -5.286 -5.170 1.00 89.56 124 LEU A O 1
ATOM 956 N N . GLY A 1 125 ? -0.978 -7.052 -6.555 1.00 91.25 125 GLY A N 1
ATOM 957 C CA . GLY A 1 125 ? -2.228 -7.636 -6.069 1.00 91.25 125 GLY A CA 1
ATOM 958 C C . GLY A 1 125 ? -2.141 -8.071 -4.606 1.00 91.25 125 GLY A C 1
ATOM 959 O O . GLY A 1 125 ? -3.037 -7.767 -3.821 1.00 91.25 125 GLY A O 1
ATOM 960 N N . ASP A 1 126 ? -1.039 -8.705 -4.203 1.00 91.25 126 ASP A N 1
ATOM 961 C CA . ASP A 1 126 ? -0.789 -9.060 -2.799 1.00 91.25 126 ASP A CA 1
ATOM 962 C C . ASP A 1 126 ? -0.699 -7.819 -1.897 1.00 91.25 126 ASP A C 1
ATOM 964 O O . ASP A 1 126 ? -1.239 -7.805 -0.783 1.00 91.25 126 ASP A O 1
ATOM 968 N N . CYS A 1 127 ? -0.046 -6.760 -2.384 1.00 93.31 127 CYS A N 1
ATOM 969 C CA . CYS A 1 127 ? 0.054 -5.482 -1.684 1.00 93.31 127 CYS A CA 1
ATOM 970 C C . CYS A 1 127 ? -1.309 -4.800 -1.559 1.00 93.31 127 CYS A C 1
ATOM 972 O O . CYS A 1 127 ? -1.699 -4.403 -0.462 1.00 93.31 127 CYS A O 1
ATOM 974 N N . LEU A 1 128 ? -2.075 -4.754 -2.650 1.00 94.38 128 LEU A N 1
ATOM 975 C CA . LEU A 1 128 ? -3.430 -4.216 -2.683 1.00 94.38 128 LEU A CA 1
ATOM 976 C C . LEU A 1 128 ? -4.336 -4.959 -1.696 1.00 94.38 128 LEU A C 1
ATOM 978 O O . LEU A 1 128 ? -4.990 -4.327 -0.878 1.00 94.38 128 LEU A O 1
ATOM 982 N N . ASN A 1 129 ? -4.317 -6.293 -1.696 1.00 93.88 129 ASN A N 1
ATOM 983 C CA . ASN A 1 129 ? -5.087 -7.095 -0.742 1.00 93.88 129 ASN A CA 1
ATOM 984 C C . ASN A 1 129 ? -4.688 -6.813 0.710 1.00 93.88 129 ASN A C 1
ATOM 986 O O . ASN A 1 129 ? -5.551 -6.753 1.588 1.00 93.88 129 ASN A O 1
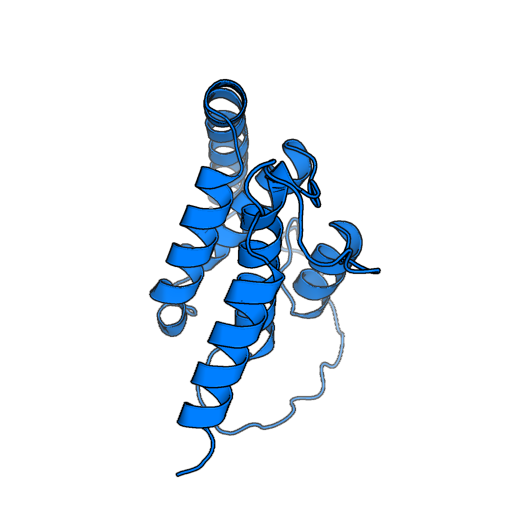ATOM 990 N N . SER A 1 130 ? -3.393 -6.617 0.968 1.00 92.81 130 SER A N 1
ATOM 991 C CA . SER A 1 130 ? -2.891 -6.268 2.301 1.00 92.81 130 SER A CA 1
ATOM 992 C C . SER A 1 130 ? -3.363 -4.874 2.733 1.00 92.81 130 SER A C 1
ATOM 994 O O . SER A 1 130 ? -3.755 -4.711 3.884 1.00 92.81 130 SER A O 1
ATOM 996 N N . LEU A 1 131 ? -3.390 -3.899 1.818 1.00 93.62 131 LEU A N 1
ATOM 997 C CA . LEU A 1 131 ? -3.913 -2.548 2.055 1.00 93.62 131 LEU A CA 1
ATOM 998 C C . LEU A 1 131 ? -5.431 -2.529 2.231 1.00 93.62 131 LEU A C 1
ATOM 1000 O O . LEU A 1 131 ? -5.920 -1.860 3.125 1.00 93.62 131 LEU A O 1
ATOM 1004 N N . ILE A 1 132 ? -6.194 -3.290 1.449 1.00 92.50 132 ILE A N 1
ATOM 1005 C CA . ILE A 1 132 ? -7.650 -3.405 1.636 1.00 92.50 132 ILE A CA 1
ATOM 1006 C C . ILE A 1 132 ? -7.947 -4.008 3.010 1.00 92.50 132 ILE A C 1
ATOM 1008 O O . ILE A 1 132 ? -8.753 -3.479 3.769 1.00 92.50 132 ILE A O 1
ATOM 1012 N N . SER A 1 133 ? -7.227 -5.076 3.363 1.00 91.81 133 SER A N 1
ATOM 1013 C CA . SER A 1 133 ? -7.339 -5.732 4.671 1.00 91.81 133 SER A CA 1
ATOM 1014 C C . SER A 1 133 ? -6.774 -4.888 5.817 1.00 91.81 133 SER A C 1
ATOM 1016 O O . SER A 1 133 ? -6.936 -5.260 6.980 1.00 91.81 133 SER A O 1
ATOM 1018 N N . TYR A 1 134 ? -6.090 -3.779 5.509 1.00 92.81 134 TYR A N 1
ATOM 1019 C CA . TYR A 1 134 ? -5.626 -2.834 6.513 1.00 92.81 134 TYR A CA 1
ATOM 1020 C C . TYR A 1 134 ? -6.814 -2.195 7.209 1.00 92.81 134 TYR A C 1
ATOM 1022 O O . TYR A 1 134 ? -6.817 -2.139 8.430 1.00 92.81 134 TYR A O 1
ATOM 1030 N N . PHE A 1 135 ? -7.812 -1.732 6.460 1.00 92.69 135 PHE A N 1
ATOM 1031 C CA . PHE A 1 135 ? -8.954 -0.990 6.984 1.00 92.69 135 PHE A CA 1
ATOM 1032 C C . PHE A 1 135 ? -9.954 -1.915 7.684 1.00 92.69 135 PHE A C 1
ATOM 1034 O O . PHE A 1 135 ? -10.176 -3.054 7.275 1.00 92.69 135 PHE A O 1
ATOM 1041 N N . ASN A 1 136 ? -10.585 -1.424 8.751 1.00 91.44 136 ASN A N 1
ATOM 1042 C CA . ASN A 1 136 ? -11.772 -2.083 9.291 1.00 91.44 136 ASN A CA 1
ATOM 1043 C C . ASN A 1 136 ? -12.994 -1.747 8.416 1.00 91.44 136 ASN A C 1
ATOM 1045 O O . ASN A 1 136 ? -12.929 -0.863 7.567 1.00 91.44 136 ASN A O 1
ATOM 1049 N N . THR A 1 137 ? -14.121 -2.429 8.627 1.00 90.44 137 THR A N 1
ATOM 1050 C CA . THR A 1 137 ? -15.317 -2.260 7.782 1.00 90.44 137 THR A CA 1
ATOM 1051 C C . THR A 1 137 ? -15.802 -0.809 7.712 1.00 90.44 137 THR A C 1
ATOM 1053 O O . THR A 1 137 ? -16.095 -0.331 6.623 1.00 90.44 137 THR A O 1
ATOM 1056 N N . SER A 1 138 ? -15.832 -0.092 8.842 1.00 90.12 138 SER A N 1
ATOM 1057 C CA . SER A 1 138 ? -16.264 1.312 8.869 1.00 90.12 138 SER A CA 1
ATOM 1058 C C . SER A 1 138 ? -15.277 2.265 8.194 1.00 90.12 138 SER A C 1
ATOM 1060 O O . SER A 1 138 ? -15.698 3.188 7.509 1.00 90.12 138 SER A O 1
ATOM 1062 N N . GLU A 1 139 ? -13.972 2.043 8.367 1.00 92.75 139 GLU A N 1
ATOM 1063 C CA . GLU A 1 139 ? -12.935 2.844 7.711 1.00 92.75 139 GLU A CA 1
ATOM 1064 C C . GLU A 1 139 ? -12.974 2.612 6.199 1.00 92.75 139 GLU A C 1
ATOM 1066 O O . GLU A 1 139 ? -12.972 3.566 5.428 1.00 92.75 139 GLU A O 1
ATOM 1071 N N . TRP A 1 140 ? -13.094 1.350 5.779 1.00 93.25 140 TRP A N 1
ATOM 1072 C CA . TRP A 1 140 ? -13.075 0.943 4.378 1.00 93.25 140 TRP A CA 1
ATOM 1073 C C . TRP A 1 140 ? -14.165 1.622 3.545 1.00 93.25 140 TRP A C 1
ATOM 1075 O O . TRP A 1 140 ? -13.884 2.075 2.437 1.00 93.25 140 TRP A O 1
ATOM 1085 N N . GLU A 1 141 ? -15.387 1.735 4.072 1.00 91.56 141 GLU A N 1
ATOM 1086 C CA . GLU A 1 141 ? -16.499 2.392 3.374 1.00 91.56 141 GLU A CA 1
ATOM 1087 C C . GLU A 1 141 ? -16.195 3.863 3.057 1.00 91.56 141 GLU A C 1
ATOM 1089 O O . GLU A 1 141 ? -16.400 4.304 1.924 1.00 91.56 141 GLU A O 1
ATOM 1094 N N . SER A 1 142 ? -15.651 4.613 4.022 1.00 92.69 142 SER A N 1
ATOM 1095 C CA . SER A 1 142 ? -15.234 6.002 3.794 1.00 92.69 142 SER A CA 1
ATOM 1096 C C . SER A 1 142 ? -13.984 6.108 2.920 1.00 92.69 142 SER A C 1
ATOM 1098 O O . SER A 1 142 ? -13.950 6.921 1.994 1.00 92.69 142 SER A O 1
ATOM 1100 N N . SER A 1 143 ? -12.985 5.258 3.160 1.00 93.44 143 SER A N 1
ATOM 1101 C CA . SER A 1 143 ? -11.709 5.273 2.445 1.00 93.44 143 SER A CA 1
ATOM 1102 C C . SER A 1 143 ? -11.891 4.947 0.964 1.00 93.44 143 SER A C 1
ATOM 1104 O O . SER A 1 143 ? -11.255 5.570 0.118 1.00 93.44 143 SER A O 1
ATOM 1106 N N . CYS A 1 144 ? -12.818 4.047 0.614 1.00 92.19 144 CYS A N 1
ATOM 1107 C CA . CYS A 1 144 ? -13.165 3.753 -0.779 1.00 92.19 144 CYS A CA 1
ATOM 1108 C C . CYS A 1 144 ? -13.574 5.002 -1.559 1.00 92.19 144 CYS A C 1
ATOM 1110 O O . CYS A 1 144 ? -13.143 5.179 -2.697 1.00 92.19 144 CYS A O 1
ATOM 1112 N N . LEU A 1 145 ? -14.404 5.861 -0.960 1.00 92.69 145 LEU A N 1
ATOM 1113 C CA . LEU A 1 145 ? -14.882 7.081 -1.607 1.00 92.69 145 LEU A CA 1
ATOM 1114 C C . LEU A 1 145 ? -13.735 8.071 -1.825 1.00 92.69 145 LEU A C 1
ATOM 1116 O O . LEU A 1 145 ? -13.578 8.581 -2.932 1.00 92.69 145 LEU A O 1
ATOM 1120 N N . ILE A 1 146 ? -12.902 8.279 -0.802 1.00 92.25 146 ILE A N 1
ATOM 1121 C CA . ILE A 1 146 ? -11.746 9.187 -0.857 1.00 92.25 146 ILE A CA 1
ATOM 1122 C C . ILE A 1 146 ? -10.747 8.729 -1.926 1.00 92.25 146 ILE A C 1
ATOM 1124 O O . ILE A 1 146 ? -10.289 9.523 -2.754 1.00 92.25 146 ILE A O 1
ATOM 1128 N N . VAL A 1 147 ? -10.443 7.432 -1.954 1.00 91.94 147 VAL A N 1
ATOM 1129 C CA . VAL A 1 147 ? -9.516 6.826 -2.918 1.00 91.94 147 VAL A CA 1
ATOM 1130 C C . VAL A 1 147 ? -10.084 6.903 -4.335 1.00 91.94 147 VAL A C 1
ATOM 1132 O O . VAL A 1 147 ? -9.372 7.308 -5.256 1.00 91.94 147 VAL A O 1
ATOM 1135 N N . ALA A 1 148 ? -11.367 6.579 -4.527 1.00 90.44 148 ALA A N 1
ATOM 1136 C CA . ALA A 1 148 ? -12.023 6.669 -5.830 1.00 90.44 148 ALA A CA 1
ATOM 1137 C C . ALA A 1 148 ? -12.043 8.108 -6.367 1.00 90.44 148 ALA A C 1
ATOM 1139 O O . ALA A 1 148 ? -11.740 8.331 -7.540 1.00 90.44 148 ALA A O 1
ATOM 1140 N N . GLU A 1 149 ? -12.341 9.091 -5.514 1.00 90.94 149 GLU A N 1
ATOM 1141 C CA . GLU A 1 149 ? -12.310 10.507 -5.882 1.00 90.94 149 GLU A CA 1
ATOM 1142 C C . GLU A 1 149 ? -10.891 10.950 -6.274 1.00 90.94 149 GLU A C 1
ATOM 1144 O O . GLU A 1 149 ? -10.701 11.610 -7.299 1.00 90.94 149 GLU A O 1
ATOM 1149 N N . SER A 1 150 ? -9.885 10.529 -5.505 1.00 88.19 150 SER A N 1
ATOM 1150 C CA . SER A 1 150 ? -8.472 10.833 -5.761 1.00 88.19 150 SER A CA 1
ATOM 1151 C C . SER A 1 150 ? -7.984 10.256 -7.091 1.00 88.19 150 SER A C 1
ATOM 1153 O O . SER A 1 150 ? -7.284 10.932 -7.843 1.00 88.19 150 SER A O 1
ATOM 1155 N N . ILE A 1 151 ? -8.392 9.030 -7.430 1.00 86.62 151 ILE A N 1
ATOM 1156 C CA . ILE A 1 151 ? -8.072 8.405 -8.722 1.00 86.62 151 ILE A CA 1
ATOM 1157 C C . ILE A 1 151 ? -8.821 9.098 -9.865 1.00 86.62 151 ILE A C 1
ATOM 1159 O O . ILE A 1 151 ? -8.230 9.366 -10.911 1.00 86.62 151 ILE A O 1
ATOM 1163 N N . SER A 1 152 ? -10.104 9.425 -9.680 1.00 85.44 152 SER A N 1
ATOM 1164 C CA . SER A 1 152 ? -10.912 10.069 -10.723 1.00 85.44 152 SER A CA 1
ATOM 1165 C C . SER A 1 152 ? -10.367 11.441 -11.118 1.00 85.44 152 SER A C 1
ATOM 1167 O O . SER A 1 152 ? -10.372 11.770 -12.303 1.00 85.44 152 SER A O 1
ATOM 1169 N N . LYS A 1 153 ? -9.877 12.234 -10.156 1.00 79.69 153 LYS A N 1
ATOM 1170 C CA . LYS A 1 153 ? -9.256 13.543 -10.430 1.00 79.69 153 LYS A CA 1
ATOM 1171 C C . LYS A 1 153 ? -8.020 13.412 -11.329 1.00 79.69 153 LYS A C 1
ATOM 1173 O O . LYS A 1 153 ? -7.870 14.180 -12.273 1.00 79.69 153 LYS A O 1
ATOM 1178 N N . ARG A 1 154 ? -7.203 12.369 -11.137 1.00 65.12 154 ARG A N 1
ATOM 1179 C CA . ARG A 1 154 ? -6.017 12.100 -11.979 1.00 65.12 154 ARG A CA 1
ATOM 1180 C C . ARG A 1 154 ? -6.366 11.815 -13.440 1.00 65.12 154 ARG A C 1
ATOM 1182 O O . ARG A 1 154 ? -5.605 12.177 -14.329 1.00 65.12 154 ARG A O 1
ATOM 1189 N N . GLY A 1 155 ? -7.500 11.161 -13.695 1.00 58.12 155 GLY A N 1
ATOM 1190 C CA . GLY A 1 155 ? -7.953 10.866 -15.056 1.00 58.12 155 GLY A CA 1
ATOM 1191 C C . GLY A 1 155 ? -8.428 12.098 -15.835 1.00 58.12 155 GLY A C 1
ATOM 1192 O O . GLY A 1 155 ? -8.435 12.060 -17.062 1.00 58.12 155 GLY A O 1
ATOM 1193 N N . GLN A 1 156 ? -8.818 13.176 -15.145 1.00 51.75 156 GLN A N 1
ATOM 1194 C CA . GLN A 1 156 ? -9.343 14.399 -15.766 1.00 51.75 156 GLN A CA 1
ATOM 1195 C C . GLN A 1 156 ? -8.248 15.415 -16.116 1.00 51.75 156 GLN A C 1
ATOM 1197 O O . GLN A 1 156 ? -8.355 16.067 -17.148 1.00 51.75 156 GLN A O 1
ATOM 1202 N N . ASP A 1 157 ? -7.171 15.496 -15.331 1.00 49.44 157 ASP A N 1
ATOM 1203 C CA . ASP A 1 157 ? -6.042 16.407 -15.601 1.00 49.44 157 ASP A CA 1
ATOM 1204 C C . ASP A 1 157 ? -5.103 15.916 -16.726 1.00 49.44 157 ASP A C 1
ATOM 1206 O O . ASP A 1 157 ? -4.175 16.619 -17.130 1.00 49.44 157 ASP A O 1
ATOM 1210 N N . GLY A 1 158 ? -5.325 14.698 -17.231 1.00 45.31 158 GLY A N 1
ATOM 1211 C CA . GLY A 1 158 ? -4.580 14.094 -18.338 1.00 45.31 158 GLY A CA 1
ATOM 1212 C C . GLY A 1 158 ? -5.288 14.126 -19.698 1.00 45.31 158 GLY A C 1
ATOM 1213 O O . GLY A 1 158 ? -4.782 13.488 -20.624 1.00 45.31 158 GLY A O 1
ATOM 1214 N N . SER A 1 159 ? -6.441 14.803 -19.820 1.00 40.03 159 SER A N 1
ATOM 1215 C CA . SER A 1 159 ? -7.257 14.850 -21.045 1.00 40.03 159 SER A CA 1
ATOM 1216 C C . SER A 1 159 ? -7.327 16.223 -21.705 1.00 40.03 159 SER A C 1
ATOM 1218 O O . SER A 1 159 ? -7.153 17.250 -21.019 1.00 40.03 159 SER A O 1
#